Protein AF-S2E4M2-F1 (afdb_monomer_lite)

Organism: NCBI:txid859192

Radius of gyration: 11.72 Å; chains: 1; bounding box: 27×21×36 Å

Foldseek 3Di:
DDDCVVVVVQADWDDDDQKIWGWDDDPPDIDIQIDRNVPPVDPVSVVVRVVVDPDDDDDDDD

Sequence (62 aa):
MGKQDIATEFGKKGTVTDLSLYDRKESDVIKTWVTPSGFPDKIQPLLQAINLAEYVIFHVDK

Secondary structure (DSSP, 8-state):
---THHHHHHSEEEEESSSEEEEEEETTEEEEEEE-TTTTT-SHHHHHHHHH-SS-------

Structure (mmCIF, N/CA/C/O backbone):
data_AF-S2E4M2-F1
#
_entry.id   AF-S2E4M2-F1
#
loop_
_atom_site.group_PDB
_atom_site.id
_atom_site.type_symbol
_atom_site.label_atom_id
_atom_site.label_alt_id
_atom_site.label_comp_id
_atom_site.label_asym_id
_atom_site.label_entity_id
_atom_site.label_seq_id
_atom_site.pdbx_PDB_ins_code
_atom_site.Cartn_x
_atom_site.Cartn_y
_atom_site.Cartn_z
_atom_site.occupancy
_atom_site.B_iso_or_equiv
_atom_site.auth_seq_id
_atom_site.auth_comp_id
_atom_site.auth_asym_id
_atom_site.auth_atom_id
_atom_site.pdbx_PDB_model_num
ATOM 1 N N . MET A 1 1 ? 0.533 2.045 -14.348 1.00 42.94 1 MET A N 1
ATOM 2 C CA . MET A 1 1 ? -0.243 1.113 -13.504 1.00 42.94 1 MET A CA 1
ATOM 3 C C . MET A 1 1 ? -0.684 1.860 -12.261 1.00 42.94 1 MET A C 1
ATOM 5 O O . MET A 1 1 ? 0.185 2.342 -11.552 1.00 42.94 1 MET A O 1
ATOM 9 N N . GLY A 1 2 ? -2.000 1.976 -12.053 1.00 47.75 2 GLY A N 1
ATOM 10 C CA . GLY A 1 2 ? -2.617 2.512 -10.834 1.00 47.75 2 GLY A CA 1
ATOM 11 C C . GLY A 1 2 ? -2.467 4.019 -10.658 1.00 47.75 2 GLY A C 1
ATOM 12 O O . GLY A 1 2 ? -1.424 4.498 -10.228 1.00 47.75 2 GLY A O 1
ATOM 13 N N . LYS A 1 3 ? -3.527 4.777 -10.941 1.00 47.66 3 LYS A N 1
ATOM 14 C CA . LYS A 1 3 ? -3.621 6.178 -10.524 1.00 47.66 3 LYS A CA 1
ATOM 15 C C . LYS A 1 3 ? -3.504 6.225 -8.994 1.00 47.66 3 LYS A C 1
ATOM 17 O O . LYS A 1 3 ? -4.426 5.820 -8.291 1.00 47.66 3 LYS A O 1
ATOM 22 N N . GLN A 1 4 ? -2.362 6.677 -8.476 1.00 59.22 4 GLN A N 1
ATOM 23 C CA . GLN A 1 4 ? -2.136 6.804 -7.030 1.00 59.22 4 GLN A CA 1
ATOM 24 C C . GLN A 1 4 ? -3.050 7.863 -6.386 1.00 59.22 4 GLN A C 1
ATOM 26 O O . GLN A 1 4 ? -3.178 7.896 -5.165 1.00 59.22 4 GLN A O 1
ATOM 31 N N . ASP A 1 5 ? -3.734 8.666 -7.208 1.00 62.22 5 ASP A N 1
ATOM 32 C CA . ASP A 1 5 ? -4.711 9.683 -6.808 1.00 62.22 5 ASP A CA 1
ATOM 33 C C . ASP A 1 5 ? -5.877 9.117 -5.973 1.00 62.22 5 ASP A C 1
ATOM 35 O O . ASP A 1 5 ? -6.425 9.819 -5.127 1.00 62.22 5 ASP A O 1
ATOM 39 N N . ILE A 1 6 ? -6.234 7.838 -6.142 1.00 62.72 6 ILE A N 1
ATOM 40 C CA . ILE A 1 6 ? -7.289 7.211 -5.323 1.00 62.72 6 ILE A CA 1
ATOM 41 C C . ILE A 1 6 ? -6.807 7.053 -3.871 1.00 62.72 6 ILE A C 1
ATOM 43 O O . ILE A 1 6 ? -7.574 7.198 -2.923 1.00 62.72 6 ILE A O 1
ATOM 47 N N . ALA A 1 7 ? -5.507 6.812 -3.663 1.00 60.88 7 ALA A N 1
ATOM 48 C CA . ALA A 1 7 ? -4.952 6.640 -2.324 1.00 60.88 7 ALA A CA 1
ATOM 49 C C . ALA A 1 7 ? -4.989 7.935 -1.502 1.00 60.88 7 ALA A C 1
ATOM 51 O O . ALA A 1 7 ? -5.217 7.898 -0.293 1.00 60.88 7 ALA A O 1
ATOM 52 N N . THR A 1 8 ? -4.859 9.087 -2.164 1.00 62.59 8 THR A N 1
ATOM 53 C CA . THR A 1 8 ? -5.026 10.399 -1.527 1.00 62.59 8 THR A CA 1
ATOM 54 C C . THR A 1 8 ? -6.451 10.678 -1.045 1.00 62.59 8 THR A C 1
ATOM 56 O O . THR A 1 8 ? -6.617 11.483 -0.132 1.00 62.59 8 THR A O 1
ATOM 59 N N . GLU A 1 9 ? -7.471 9.995 -1.575 1.00 66.69 9 GLU A N 1
ATOM 60 C CA . GLU A 1 9 ? -8.844 10.075 -1.051 1.00 66.69 9 GLU A CA 1
ATOM 61 C C . GLU A 1 9 ? -9.032 9.245 0.231 1.00 66.69 9 GLU A C 1
ATOM 63 O O . GLU A 1 9 ? -9.960 9.486 1.013 1.00 66.69 9 GLU A O 1
ATOM 68 N N . PHE A 1 10 ? -8.147 8.273 0.481 1.00 63.97 10 PHE A N 1
ATOM 69 C CA . PHE A 1 10 ? -8.260 7.394 1.638 1.00 63.97 10 PHE A CA 1
ATOM 70 C C . PHE A 1 10 ? -7.685 7.982 2.920 1.00 63.97 10 PHE A C 1
ATOM 72 O O . PHE A 1 10 ? -8.141 7.562 3.970 1.00 63.97 10 PHE A O 1
ATOM 79 N N . GLY A 1 11 ? -6.778 8.963 2.909 1.00 60.31 11 GLY A N 1
ATOM 80 C CA . GLY A 1 11 ? -6.246 9.499 4.169 1.00 60.31 11 GLY A CA 1
ATOM 81 C C . GLY A 1 11 ? -5.131 10.530 4.031 1.00 60.31 11 GLY A C 1
ATOM 82 O O . GLY A 1 11 ? -4.755 10.936 2.932 1.00 60.31 11 GLY A O 1
ATOM 83 N N . LYS A 1 12 ? -4.580 10.967 5.172 1.00 63.78 12 LYS A N 1
ATOM 84 C CA . LYS A 1 12 ? -3.415 11.868 5.179 1.00 63.78 12 LYS A CA 1
ATOM 85 C C . LYS A 1 12 ? -2.175 11.095 4.732 1.00 63.78 12 LYS A C 1
ATOM 87 O O . LYS A 1 12 ? -1.890 10.028 5.265 1.00 63.78 12 LYS A O 1
ATOM 92 N N . LYS A 1 13 ? -1.437 11.657 3.773 1.00 60.16 13 LYS A N 1
ATOM 93 C CA . LYS A 1 13 ? -0.204 11.069 3.239 1.00 60.16 13 LYS A CA 1
ATOM 94 C C . LYS A 1 13 ? 0.885 11.061 4.318 1.00 60.16 13 LYS A C 1
ATOM 96 O O . LYS A 1 13 ? 1.308 12.126 4.767 1.00 60.16 13 LYS A O 1
ATOM 101 N N . GLY A 1 14 ? 1.300 9.870 4.740 1.00 60.12 14 GLY A N 1
ATOM 102 C CA . GLY A 1 14 ? 2.428 9.649 5.643 1.00 60.12 14 GLY A CA 1
ATOM 103 C C . GLY A 1 14 ? 3.773 9.660 4.912 1.00 60.12 14 GLY A C 1
ATOM 104 O O . GLY A 1 14 ? 3.893 10.181 3.803 1.00 60.12 14 GLY A O 1
ATOM 105 N N . THR A 1 15 ? 4.799 9.082 5.541 1.00 54.41 15 THR A N 1
ATOM 106 C CA . THR A 1 15 ? 6.175 9.014 5.026 1.00 54.41 15 THR A CA 1
ATOM 107 C C . THR A 1 15 ? 6.219 8.535 3.575 1.00 54.41 15 THR A C 1
ATOM 109 O O . THR A 1 15 ? 5.680 7.481 3.240 1.00 54.41 15 THR A O 1
ATOM 112 N N . VAL A 1 16 ? 6.868 9.321 2.715 1.00 57.97 16 VAL A N 1
ATOM 113 C CA . VAL A 1 16 ? 7.013 9.032 1.286 1.00 57.97 16 VAL A CA 1
ATOM 114 C C . VAL A 1 16 ? 8.424 8.504 1.044 1.00 57.97 16 VAL A C 1
ATOM 116 O O . VAL A 1 16 ? 9.378 9.278 1.010 1.00 57.97 16 VAL A O 1
ATOM 119 N N . THR A 1 17 ? 8.558 7.186 0.912 1.00 69.69 17 THR A N 1
ATOM 120 C CA . THR A 1 17 ? 9.772 6.503 0.428 1.00 69.69 17 THR A CA 1
ATOM 121 C C . THR A 1 17 ? 9.358 5.452 -0.614 1.00 69.69 17 THR A C 1
ATOM 123 O O . THR A 1 17 ? 8.444 5.706 -1.398 1.00 69.69 17 THR A O 1
ATOM 126 N N . ASP A 1 18 ? 9.985 4.272 -0.642 1.00 79.56 18 ASP A N 1
ATOM 127 C CA . ASP A 1 18 ? 9.587 3.144 -1.497 1.00 79.56 18 ASP A CA 1
ATOM 128 C C . ASP A 1 18 ? 8.133 2.675 -1.234 1.00 79.56 18 ASP A C 1
ATOM 130 O O . ASP A 1 18 ? 7.480 2.122 -2.121 1.00 79.56 18 ASP A O 1
ATOM 134 N N . LEU A 1 19 ? 7.598 2.942 -0.038 1.00 83.12 19 LEU A N 1
ATOM 135 C CA . LEU A 1 19 ? 6.203 2.723 0.348 1.00 83.12 19 LEU A CA 1
ATOM 136 C C . LEU A 1 19 ? 5.547 4.065 0.692 1.00 83.12 19 LEU A C 1
ATOM 138 O O . LEU A 1 19 ? 6.202 4.995 1.165 1.00 83.12 19 LEU A O 1
ATOM 142 N N . SER A 1 20 ? 4.238 4.173 0.485 1.00 87.94 20 SER A N 1
ATOM 143 C CA . SER A 1 20 ? 3.441 5.276 1.029 1.00 87.94 20 SER A CA 1
ATOM 144 C C . SER A 1 20 ? 2.285 4.729 1.850 1.00 87.94 20 SER A C 1
ATOM 146 O O . SER A 1 20 ? 1.601 3.799 1.426 1.00 87.94 20 SER A O 1
ATOM 148 N N . LEU A 1 21 ? 2.109 5.309 3.033 1.00 86.88 21 LEU A N 1
ATOM 149 C CA . LEU A 1 21 ? 1.075 4.959 3.998 1.00 86.88 21 LEU A CA 1
ATOM 150 C C . LEU A 1 21 ? 0.018 6.061 4.023 1.00 86.88 21 LEU A C 1
ATOM 152 O O . LEU A 1 21 ? 0.353 7.250 4.033 1.00 86.88 21 LEU A O 1
ATOM 156 N N . TYR A 1 22 ? -1.242 5.657 4.053 1.00 85.44 22 TYR A N 1
ATOM 157 C CA . TYR A 1 22 ? -2.386 6.538 4.228 1.00 85.44 22 TYR 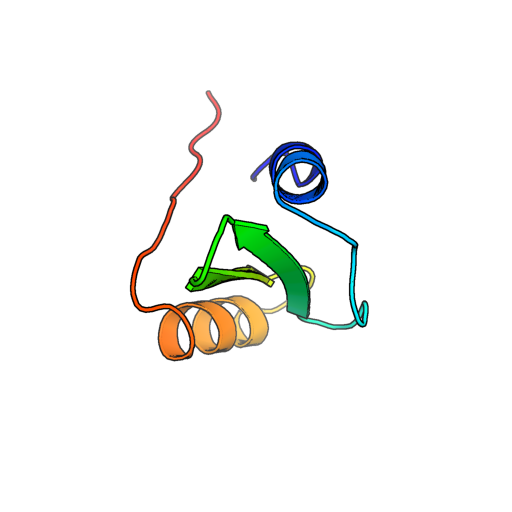A CA 1
ATOM 158 C C . TYR A 1 22 ? -3.202 6.002 5.391 1.00 85.44 22 TYR A C 1
ATOM 160 O O . TYR A 1 22 ? -3.639 4.859 5.347 1.00 85.44 22 TYR A O 1
ATOM 168 N N . ASP A 1 23 ? -3.416 6.820 6.414 1.00 85.88 23 ASP A N 1
ATOM 169 C CA . ASP A 1 23 ? -4.207 6.435 7.581 1.00 85.88 23 ASP A CA 1
ATOM 170 C C . ASP A 1 23 ? -5.528 7.205 7.614 1.00 85.88 23 ASP A C 1
ATOM 172 O O . ASP A 1 23 ? -5.569 8.424 7.393 1.00 85.88 23 ASP A O 1
ATOM 176 N N . ARG A 1 24 ? -6.612 6.502 7.950 1.00 85.12 24 ARG A N 1
ATOM 177 C CA . ARG A 1 24 ? -7.933 7.085 8.209 1.00 85.12 24 ARG A CA 1
ATOM 178 C C . ARG A 1 24 ? -8.524 6.495 9.463 1.00 85.12 24 ARG A C 1
ATOM 180 O O . ARG A 1 24 ? -8.688 5.284 9.588 1.00 85.12 24 ARG A O 1
ATOM 187 N N . LYS A 1 25 ? -8.915 7.384 10.365 1.00 85.88 25 LYS A N 1
ATOM 188 C CA . LYS A 1 25 ? -9.731 7.029 11.515 1.00 85.88 25 LYS A CA 1
ATOM 189 C C . LYS A 1 25 ? -11.200 7.165 11.126 1.00 85.88 25 LYS A C 1
ATOM 191 O O . LYS A 1 25 ? -11.646 8.268 10.818 1.00 85.88 25 LYS A O 1
ATOM 196 N N . GLU A 1 26 ? -11.939 6.063 11.146 1.00 83.31 26 GLU A N 1
ATOM 197 C CA . GLU A 1 26 ? -13.396 6.061 11.001 1.00 83.31 26 GLU A CA 1
ATOM 198 C C . GLU A 1 26 ? -14.018 5.496 12.273 1.00 83.31 26 GLU A C 1
ATOM 200 O O . GLU A 1 26 ? -13.857 4.317 12.590 1.00 83.31 26 GLU A O 1
ATOM 205 N N . SER A 1 27 ? -14.715 6.362 13.012 1.00 82.88 27 SER A N 1
ATOM 206 C CA . SER A 1 27 ? -15.248 6.071 14.345 1.00 82.88 27 SER A CA 1
ATOM 207 C C . SER A 1 27 ? -14.160 5.544 15.295 1.00 82.88 27 SER A C 1
ATOM 209 O O . SER A 1 27 ? -13.346 6.336 15.779 1.00 82.88 27 SER A O 1
ATOM 211 N N . ASP A 1 28 ? -14.131 4.228 15.525 1.00 88.12 28 ASP A N 1
ATOM 212 C CA . ASP A 1 28 ? -13.230 3.538 16.457 1.00 88.12 28 ASP A CA 1
ATOM 213 C C . ASP A 1 28 ? -12.222 2.608 15.754 1.00 88.12 28 ASP A C 1
ATOM 215 O O . ASP A 1 28 ? -11.420 1.939 16.396 1.00 88.12 28 ASP A O 1
ATOM 219 N N . VAL A 1 29 ? -12.235 2.575 14.416 1.00 86.06 29 VAL A N 1
ATOM 220 C CA . VAL A 1 29 ? -11.325 1.748 13.614 1.00 86.06 29 VAL A CA 1
ATOM 221 C C . VAL A 1 29 ? -10.332 2.641 12.879 1.00 86.06 29 VAL A C 1
ATOM 223 O O . VAL A 1 29 ? -10.703 3.628 12.238 1.00 86.06 29 VAL A O 1
ATOM 226 N N . ILE A 1 30 ? -9.052 2.277 12.957 1.00 87.19 30 ILE A N 1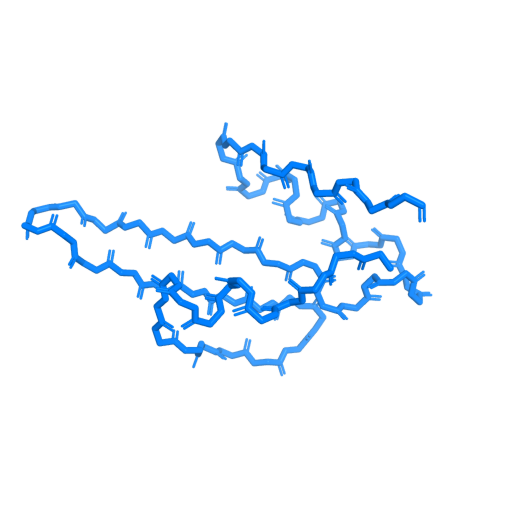
ATOM 227 C CA . ILE A 1 30 ? -7.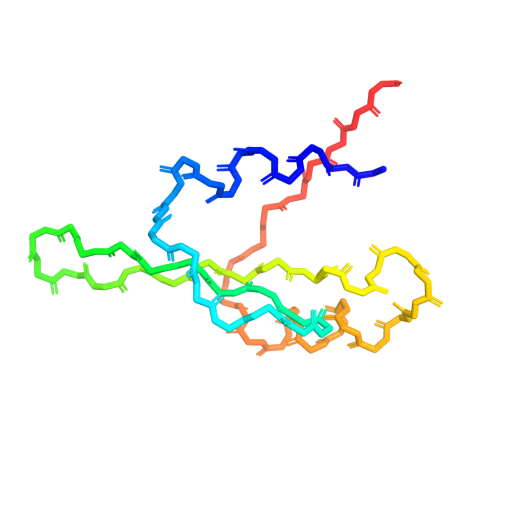992 2.868 12.141 1.00 87.19 30 ILE A CA 1
ATOM 228 C C . ILE A 1 30 ? -7.789 1.959 10.938 1.00 87.19 30 ILE A C 1
ATOM 230 O O . ILE A 1 30 ? -7.488 0.778 11.085 1.00 87.19 30 ILE A O 1
ATOM 234 N N . LYS A 1 31 ? -7.975 2.519 9.748 1.00 89.00 31 LYS A N 1
ATOM 235 C CA . LYS A 1 31 ? -7.655 1.863 8.487 1.00 89.00 31 LYS A CA 1
ATOM 236 C C . LYS A 1 31 ? -6.355 2.455 7.960 1.00 89.00 31 LYS A C 1
ATOM 238 O O . LYS A 1 31 ? -6.233 3.678 7.873 1.00 89.00 31 LYS A O 1
ATOM 243 N N . THR A 1 32 ? -5.428 1.582 7.595 1.00 88.00 32 THR A N 1
ATOM 244 C CA . THR A 1 32 ? -4.144 1.940 6.995 1.00 88.00 32 THR A CA 1
ATOM 245 C C . THR A 1 32 ? -4.085 1.334 5.602 1.00 88.00 32 THR A C 1
ATOM 247 O O . THR A 1 32 ? -4.208 0.123 5.436 1.00 88.00 32 THR A O 1
ATOM 250 N N . TRP A 1 33 ? -3.898 2.174 4.591 1.00 89.50 33 TRP A N 1
ATOM 251 C CA . TRP A 1 33 ? -3.643 1.750 3.221 1.00 89.50 33 TRP A CA 1
ATOM 252 C C . TRP A 1 33 ? -2.164 1.916 2.922 1.00 89.50 33 TRP A C 1
ATOM 254 O O . TRP A 1 33 ? -1.574 2.959 3.202 1.00 89.50 33 TRP A O 1
ATOM 264 N N . VAL A 1 34 ? -1.582 0.895 2.302 1.00 89.88 34 VAL A N 1
ATOM 265 C CA . VAL A 1 34 ? -0.219 0.942 1.788 1.00 89.88 34 VAL A CA 1
ATOM 266 C C . VAL A 1 34 ? -0.233 0.890 0.272 1.00 89.88 34 VAL A C 1
ATOM 268 O O . VAL A 1 34 ? -0.870 0.029 -0.331 1.00 89.88 34 VAL A O 1
ATOM 271 N N . THR A 1 35 ? 0.519 1.799 -0.343 1.00 91.00 35 THR A N 1
ATOM 272 C CA . THR A 1 35 ? 0.788 1.785 -1.779 1.00 91.00 35 THR A CA 1
ATOM 273 C C . THR A 1 35 ? 2.281 1.579 -2.041 1.00 91.00 35 THR A C 1
ATOM 275 O O . THR A 1 35 ? 3.100 2.289 -1.445 1.00 91.00 35 THR A O 1
ATOM 278 N N . PRO A 1 36 ? 2.662 0.658 -2.945 1.00 91.75 36 PRO A N 1
ATOM 279 C CA . PRO A 1 36 ? 4.058 0.408 -3.293 1.00 91.75 36 PRO A CA 1
ATOM 280 C C . PRO A 1 36 ? 4.587 1.479 -4.256 1.00 91.75 36 PRO A C 1
ATOM 282 O O . PRO A 1 36 ? 4.666 1.262 -5.460 1.00 91.75 36 PRO A O 1
ATOM 285 N N . SER A 1 37 ? 4.925 2.658 -3.736 1.00 88.50 37 SER A N 1
ATOM 286 C CA . SER A 1 37 ? 5.303 3.832 -4.538 1.00 88.50 37 SER A CA 1
ATOM 287 C C . SER A 1 37 ? 6.595 3.674 -5.346 1.00 88.50 37 SER A C 1
ATOM 289 O O . SER A 1 37 ? 6.749 4.356 -6.351 1.00 88.50 37 SER A O 1
ATOM 291 N N . GLY A 1 38 ? 7.497 2.773 -4.946 1.00 86.81 38 GLY A N 1
ATOM 292 C CA . GLY A 1 38 ? 8.708 2.429 -5.705 1.00 86.81 38 GLY A CA 1
ATOM 293 C C . GLY A 1 38 ? 8.510 1.356 -6.788 1.00 86.81 38 GLY A C 1
ATOM 294 O O . GLY A 1 38 ? 9.474 0.965 -7.444 1.00 86.81 38 GLY A O 1
ATOM 295 N N . PHE A 1 39 ? 7.292 0.838 -6.965 1.00 89.44 39 PHE A N 1
ATOM 296 C CA . PHE A 1 39 ? 6.937 -0.049 -8.075 1.00 89.44 39 PHE A CA 1
ATOM 297 C C . PHE A 1 39 ? 6.368 0.796 -9.234 1.00 89.44 39 PHE A C 1
ATOM 299 O O . PHE A 1 39 ? 5.539 1.671 -8.980 1.00 89.44 39 PHE A O 1
ATOM 306 N N . PRO A 1 40 ? 6.741 0.551 -10.506 1.00 89.88 40 PRO A N 1
ATOM 307 C CA . PRO A 1 40 ? 7.386 -0.659 -11.025 1.00 89.88 40 PRO A CA 1
ATOM 308 C C . PRO A 1 40 ? 8.919 -0.660 -11.065 1.00 89.88 40 PRO A C 1
ATOM 310 O O . PRO A 1 40 ? 9.484 -1.678 -11.457 1.00 89.88 40 PRO A O 1
ATOM 313 N N . ASP A 1 41 ? 9.596 0.415 -10.655 1.00 90.25 41 ASP A N 1
ATOM 314 C CA . ASP A 1 41 ? 11.064 0.513 -10.748 1.00 90.25 41 ASP A CA 1
ATOM 315 C C . ASP A 1 41 ? 11.789 -0.601 -9.972 1.00 90.25 41 ASP A C 1
ATOM 317 O O . ASP A 1 41 ? 12.823 -1.114 -10.407 1.00 90.25 41 ASP A O 1
ATOM 321 N N . LYS A 1 42 ? 11.233 -1.005 -8.824 1.00 89.81 42 LYS A N 1
ATOM 322 C CA . LYS A 1 42 ? 11.695 -2.136 -8.010 1.00 89.81 42 LYS A CA 1
ATOM 323 C C . LYS A 1 42 ? 10.526 -3.047 -7.641 1.00 89.81 42 LYS A C 1
ATOM 325 O O . LYS A 1 42 ? 9.417 -2.587 -7.385 1.00 89.81 42 LYS A O 1
ATOM 330 N N . ILE A 1 43 ? 10.789 -4.351 -7.538 1.00 92.31 43 ILE A N 1
ATOM 331 C CA . ILE A 1 43 ? 9.781 -5.350 -7.136 1.00 92.31 43 ILE A CA 1
ATOM 332 C C . ILE A 1 43 ? 9.594 -5.413 -5.611 1.00 92.31 43 ILE A C 1
ATOM 334 O O . ILE A 1 43 ? 8.514 -5.735 -5.121 1.00 92.31 43 ILE A O 1
ATOM 338 N N . GLN A 1 44 ? 10.635 -5.079 -4.843 1.00 93.56 44 GLN A N 1
ATOM 339 C CA . GLN A 1 44 ? 10.658 -5.179 -3.383 1.00 93.56 44 GLN A CA 1
ATOM 340 C C . GLN A 1 44 ? 9.516 -4.407 -2.694 1.00 93.56 44 GLN A C 1
ATOM 342 O O . GLN A 1 44 ? 8.891 -4.994 -1.809 1.00 93.56 44 GLN A O 1
ATOM 347 N N . PRO A 1 45 ? 9.169 -3.166 -3.094 1.00 91.62 45 PRO A N 1
ATOM 348 C CA . PRO A 1 45 ? 8.084 -2.423 -2.454 1.00 91.62 45 PRO A CA 1
ATOM 349 C C . PRO A 1 45 ? 6.714 -3.087 -2.634 1.00 91.62 45 PRO A C 1
ATOM 351 O O . PRO A 1 45 ? 5.901 -3.066 -1.716 1.00 91.62 45 PRO A O 1
ATOM 354 N N . LEU A 1 46 ? 6.463 -3.743 -3.776 1.00 92.38 46 LEU A N 1
ATOM 355 C CA . LEU A 1 46 ? 5.230 -4.507 -4.000 1.00 92.38 46 LEU A CA 1
ATOM 356 C C . LEU A 1 46 ? 5.132 -5.699 -3.039 1.00 92.38 46 LEU A C 1
ATOM 358 O O . LEU A 1 46 ? 4.096 -5.903 -2.412 1.00 92.38 46 LEU A O 1
ATOM 362 N N . LEU A 1 47 ? 6.220 -6.458 -2.888 1.00 93.25 47 LEU A N 1
ATOM 363 C CA . LEU A 1 47 ? 6.261 -7.605 -1.976 1.00 93.25 47 LEU A CA 1
ATOM 364 C C . LEU A 1 47 ? 6.094 -7.173 -0.514 1.00 93.25 47 LEU A C 1
ATOM 366 O O . LEU A 1 47 ? 5.382 -7.820 0.248 1.00 93.25 47 LEU A O 1
ATOM 370 N N . GLN A 1 48 ? 6.720 -6.062 -0.123 1.00 92.12 48 GLN A N 1
ATOM 371 C CA . GLN A 1 48 ? 6.562 -5.488 1.214 1.00 92.12 48 GLN A CA 1
ATOM 372 C C . GLN A 1 48 ? 5.122 -5.025 1.468 1.00 92.12 48 GLN A C 1
ATOM 374 O O . GLN A 1 48 ? 4.575 -5.310 2.530 1.00 92.12 48 GLN A O 1
ATOM 379 N N . ALA A 1 49 ? 4.495 -4.369 0.486 1.00 91.12 49 ALA A N 1
ATOM 380 C CA . ALA A 1 49 ? 3.109 -3.9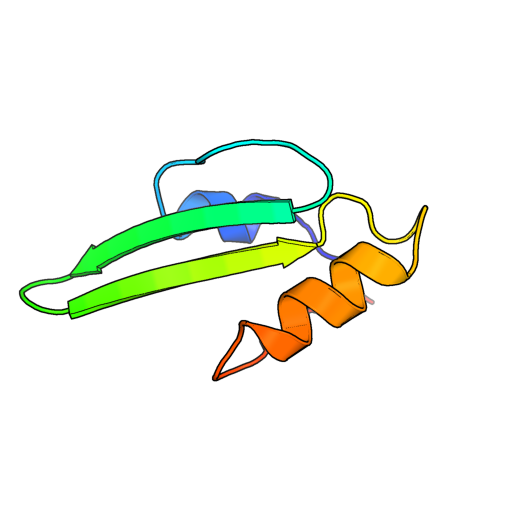22 0.574 1.00 91.12 49 ALA A CA 1
ATOM 381 C C . ALA A 1 49 ? 2.127 -5.085 0.754 1.00 91.12 49 ALA A C 1
ATOM 383 O O . ALA A 1 49 ? 1.260 -5.022 1.619 1.00 91.12 49 ALA A O 1
ATOM 384 N N . ILE A 1 50 ? 2.296 -6.160 -0.021 1.00 92.06 50 ILE A N 1
ATOM 385 C CA . ILE A 1 50 ? 1.453 -7.358 0.072 1.00 92.06 50 ILE A CA 1
ATOM 386 C C . ILE A 1 50 ? 1.616 -8.042 1.433 1.00 92.06 50 ILE A C 1
ATOM 388 O O . ILE A 1 50 ? 0.624 -8.455 2.017 1.00 92.06 50 ILE A O 1
ATOM 392 N N . ASN A 1 51 ? 2.840 -8.129 1.964 1.00 92.31 51 ASN A N 1
ATOM 393 C CA . ASN A 1 51 ? 3.082 -8.758 3.267 1.00 92.31 51 ASN A CA 1
ATOM 394 C C . ASN A 1 51 ? 2.497 -7.973 4.452 1.00 92.31 51 ASN A C 1
ATOM 396 O O . ASN A 1 51 ? 2.223 -8.569 5.489 1.00 92.31 51 ASN A O 1
ATOM 400 N N . LEU A 1 52 ? 2.341 -6.650 4.327 1.00 89.25 52 LEU A N 1
ATOM 401 C CA . LEU A 1 52 ? 1.729 -5.819 5.369 1.00 89.25 52 LEU A CA 1
ATOM 402 C C . LEU A 1 52 ? 0.196 -5.794 5.273 1.00 89.25 52 LEU A C 1
ATOM 404 O O . LEU A 1 52 ? -0.480 -5.523 6.263 1.00 89.25 52 LEU A O 1
ATOM 408 N N . ALA A 1 53 ? -0.352 -6.026 4.082 1.00 89.50 53 ALA A N 1
ATOM 409 C CA . ALA A 1 53 ? -1.769 -5.862 3.815 1.00 89.50 53 ALA A CA 1
ATOM 410 C C . ALA A 1 53 ? -2.572 -7.123 4.158 1.00 89.50 53 ALA A C 1
ATOM 412 O O . ALA A 1 53 ? -2.275 -8.218 3.691 1.00 89.5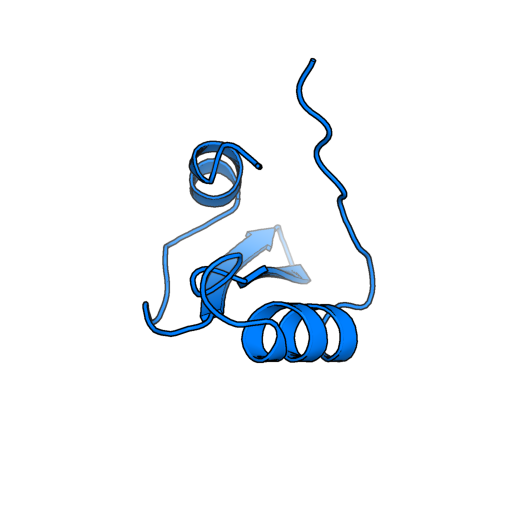0 53 ALA A O 1
ATOM 413 N N . GLU A 1 54 ? -3.665 -6.947 4.898 1.00 91.12 54 GLU A N 1
ATOM 414 C CA . GLU A 1 54 ? -4.664 -8.006 5.098 1.00 91.12 54 GLU A CA 1
ATOM 415 C C . GLU A 1 54 ? -5.563 -8.186 3.862 1.00 91.12 54 GLU A C 1
ATOM 417 O O . GLU A 1 54 ? -6.056 -9.279 3.591 1.00 91.12 54 GLU A O 1
ATOM 422 N N . TYR A 1 55 ? -5.759 -7.111 3.090 1.00 89.38 55 TYR A N 1
ATOM 423 C CA . TYR A 1 55 ? -6.583 -7.081 1.884 1.00 89.38 55 TYR A CA 1
ATOM 424 C C . TYR A 1 55 ? -5.878 -6.304 0.774 1.00 89.38 55 TYR A C 1
ATOM 426 O O . TYR A 1 55 ? -5.253 -5.274 1.024 1.00 89.38 55 TYR A O 1
ATOM 434 N N . VAL A 1 56 ? -6.028 -6.763 -0.470 1.00 89.62 56 VAL A N 1
ATOM 435 C CA . VAL A 1 56 ? -5.395 -6.142 -1.641 1.00 89.62 56 VAL A CA 1
ATOM 436 C C . VAL A 1 56 ? -6.455 -5.587 -2.586 1.00 89.62 56 VAL A C 1
ATOM 438 O O . VAL A 1 56 ? -7.367 -6.298 -3.004 1.00 89.62 56 VAL A O 1
ATOM 441 N N . ILE A 1 57 ? -6.297 -4.319 -2.967 1.00 88.56 57 ILE A N 1
ATOM 442 C CA . ILE A 1 57 ? -7.075 -3.678 -4.031 1.00 88.56 57 ILE A CA 1
ATOM 443 C C . ILE A 1 57 ? -6.186 -3.613 -5.272 1.00 88.56 57 ILE A C 1
ATOM 445 O O . ILE A 1 57 ? -5.207 -2.868 -5.303 1.00 88.56 57 ILE A O 1
ATOM 449 N N . PHE A 1 58 ? -6.519 -4.396 -6.297 1.00 87.44 58 PHE A N 1
ATOM 450 C CA . PHE A 1 58 ? -5.779 -4.411 -7.556 1.00 87.44 58 PHE A CA 1
ATOM 451 C C . PHE A 1 58 ? -6.497 -3.568 -8.614 1.00 87.44 58 PHE A C 1
ATOM 453 O O . PHE A 1 58 ? -7.562 -3.938 -9.103 1.00 87.44 58 PHE A O 1
ATOM 460 N N . HIS A 1 59 ? -5.917 -2.417 -8.957 1.00 82.00 59 HIS A N 1
ATOM 461 C CA . HIS A 1 59 ? 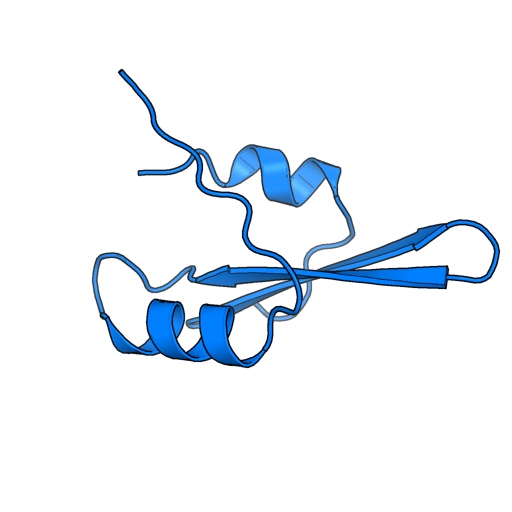-6.470 -1.501 -9.955 1.00 82.00 59 HIS A CA 1
ATOM 462 C C . HIS A 1 59 ? -5.924 -1.816 -11.356 1.00 82.00 59 HIS A C 1
ATOM 464 O O . HIS A 1 59 ? -4.756 -1.542 -11.649 1.00 82.00 59 HIS A O 1
ATOM 470 N N . VAL A 1 60 ? -6.786 -2.333 -12.234 1.00 82.06 60 VAL A N 1
ATOM 471 C CA . VAL A 1 60 ? -6.487 -2.585 -13.653 1.00 82.06 60 VAL A CA 1
ATOM 472 C C . VAL A 1 60 ? -7.039 -1.434 -14.488 1.00 82.06 60 VAL A C 1
ATOM 474 O O . VAL A 1 60 ? -8.230 -1.147 -14.417 1.00 82.06 60 VAL A O 1
ATOM 477 N N . ASP A 1 61 ? -6.169 -0.781 -15.258 1.00 77.75 61 ASP A N 1
ATOM 478 C CA . ASP A 1 61 ? -6.566 0.213 -16.264 1.00 77.75 61 ASP A CA 1
ATOM 479 C C . ASP A 1 61 ? -6.570 -0.435 -17.660 1.00 77.75 61 ASP A C 1
ATOM 481 O O . ASP A 1 61 ? -5.929 -1.475 -17.843 1.00 77.75 61 ASP A O 1
ATOM 485 N N . LYS A 1 62 ? -7.328 0.133 -18.602 1.00 62.97 62 LYS A N 1
ATOM 486 C CA . LYS A 1 62 ? -7.616 -0.472 -19.914 1.00 62.97 62 LYS A CA 1
ATOM 487 C C . LYS A 1 62 ? -6.509 -0.263 -20.945 1.00 62.97 62 LYS A C 1
ATOM 489 O O . LYS A 1 62 ? -5.894 0.825 -20.950 1.00 62.97 62 LYS A O 1
#

pLDDT: mean 79.75, std 13.96, range [42.94, 93.56]